Protein AF-A0A093I0E9-F1 (afdb_monomer)

pLDDT: mean 72.02, std 16.49, range [38.09, 92.25]

InterPro domains:
  IPR003554 Claudin-10 [PR01383] (14-26)
  IPR003554 Claudin-10 [PR01383] (103-116)
  IPR003554 Claudin-10 [PR01383] (121-133)
  IPR004031 PMP-22/EMP/MP20/Claudin [PF00822] (2-106)
  IPR006187 Claudin [PTHR12002] (2-113)

Solvent-accessible surface area (backbone atoms only — not comparable to full-atom values): 7337 Å² total; per-residue (Å²): 114,69,71,62,52,44,54,50,40,46,53,49,18,53,52,37,37,54,53,15,52,52,34,38,55,48,22,38,90,86,39,93,62,74,85,57,72,67,59,23,44,52,42,23,38,50,13,13,54,35,19,30,54,16,14,52,40,40,41,52,44,51,49,53,52,49,53,48,54,52,52,63,69,71,44,94,84,66,86,87,73,88,77,68,86,52,69,66,57,58,52,48,49,51,51,19,50,49,32,32,50,53,13,47,53,47,32,49,59,43,47,52,64,63,64,48,59,80,73,64,75,68,69,73,68,75,74,80,82,73,81,89,134

Mean predicted aligned error: 12.44 Å

Sequence (133 aa):
GYIQACRGLMISAVCLGFFGAIFGLVGMKCTKVGGSDQTKAKIACLAGLIFILSGLCSMTSCSLYANRITSEFFDPSFVAQKYELGAALFIGWAGASLCIIGGSIFCFSIAENSNSPRRGYAYNGATSVMSSR

Nearest PDB structures (foldseek):
  4p79-assembly1_A  TM=8.880E-01  e=2.327E-06  Mus musculus
  6akg-assembly2_C  TM=8.778E-01  e=8.635E-05  Mus musculus
  9cmi-assembly1_A  TM=9.194E-01  e=2.625E-04  Homo sapiens
  9bei-assembly1_A  TM=9.106E-01  e=7.981E-04  Homo sapiens
  8zak-assembly1_A  TM=4.556E-01  e=8.323E-01  Campylobacter jejuni

Radius of gyration: 24.53 Å; Cα contacts (8 Å, |Δi|>4): 115; chains: 1; bounding box: 54×22×94 Å

Structure (mmCIF, N/CA/C/O backbone):
data_AF-A0A093I0E9-F1
#
_entry.id  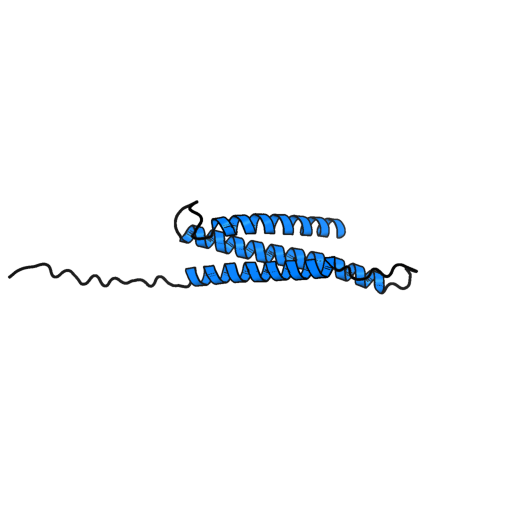 AF-A0A093I0E9-F1
#
loop_
_atom_site.group_PDB
_atom_site.id
_atom_site.type_symbol
_atom_site.label_atom_id
_atom_site.label_alt_id
_atom_site.label_comp_id
_atom_site.label_asym_id
_atom_site.label_entity_id
_atom_site.label_seq_id
_atom_site.pdbx_PDB_ins_code
_atom_site.Cartn_x
_atom_site.Cartn_y
_atom_site.Cartn_z
_atom_site.occupancy
_atom_site.B_iso_or_equiv
_atom_site.auth_seq_id
_atom_site.auth_comp_id
_atom_site.auth_asym_id
_atom_site.auth_atom_id
_atom_site.pdbx_PDB_model_num
ATOM 1 N N . GLY A 1 1 ? 1.307 -11.060 -23.880 1.00 59.00 1 GLY A N 1
ATOM 2 C CA . GLY A 1 1 ? 0.761 -11.586 -22.611 1.00 59.00 1 GLY A CA 1
ATOM 3 C C . GLY A 1 1 ? 1.084 -10.700 -21.417 1.00 59.00 1 GLY A C 1
ATOM 4 O O . GLY A 1 1 ? 0.203 -10.026 -20.907 1.00 59.00 1 GLY A O 1
ATOM 5 N N . TYR A 1 2 ? 2.346 -10.665 -20.986 1.00 61.12 2 TYR A N 1
ATOM 6 C CA . TYR A 1 2 ? 2.792 -10.031 -19.732 1.00 61.12 2 TYR A CA 1
ATOM 7 C C . TYR A 1 2 ? 2.523 -8.512 -19.605 1.00 61.12 2 TYR A C 1
ATOM 9 O O . TYR A 1 2 ? 2.203 -8.050 -18.516 1.00 61.12 2 TYR A O 1
ATOM 17 N N . ILE A 1 3 ? 2.570 -7.730 -20.696 1.00 73.62 3 ILE A N 1
ATOM 18 C CA . ILE A 1 3 ? 2.289 -6.274 -20.651 1.00 73.62 3 ILE A CA 1
ATOM 19 C C . ILE A 1 3 ? 0.836 -5.993 -20.244 1.00 73.62 3 ILE A C 1
ATOM 21 O O . ILE A 1 3 ? 0.557 -5.062 -19.491 1.00 73.62 3 ILE A O 1
ATOM 25 N N . GLN A 1 4 ? -0.098 -6.827 -20.705 1.00 74.81 4 GLN A N 1
ATOM 26 C CA . GLN A 1 4 ? -1.514 -6.688 -20.375 1.00 74.81 4 GLN A CA 1
ATOM 27 C C . GLN A 1 4 ? -1.788 -7.070 -18.916 1.00 74.81 4 GLN A C 1
ATOM 29 O O . GLN A 1 4 ? -2.573 -6.397 -18.251 1.00 74.81 4 GLN A O 1
ATOM 34 N N . ALA A 1 5 ? -1.064 -8.067 -18.393 1.00 76.31 5 ALA A N 1
ATOM 35 C CA . ALA A 1 5 ? -1.083 -8.405 -16.972 1.00 76.31 5 ALA A CA 1
ATOM 36 C C . ALA A 1 5 ? -0.536 -7.256 -16.104 1.00 76.31 5 ALA A C 1
ATOM 38 O O . ALA A 1 5 ? -1.189 -6.881 -15.137 1.00 76.31 5 ALA A O 1
ATOM 39 N N . CYS A 1 6 ? 0.584 -6.624 -16.481 1.00 73.25 6 CYS A N 1
ATOM 40 C CA . CYS A 1 6 ? 1.116 -5.443 -15.781 1.00 73.25 6 CYS A CA 1
ATOM 41 C C . CYS A 1 6 ? 0.114 -4.285 -15.721 1.00 73.25 6 CYS A C 1
ATOM 43 O O . CYS A 1 6 ? -0.088 -3.703 -14.658 1.00 73.25 6 CYS A O 1
ATOM 45 N N . ARG A 1 7 ? -0.549 -3.961 -16.841 1.00 81.06 7 ARG A N 1
ATOM 46 C CA . ARG A 1 7 ? -1.584 -2.911 -16.856 1.00 81.06 7 ARG A CA 1
ATOM 47 C C . ARG A 1 7 ? -2.748 -3.272 -15.934 1.00 81.06 7 ARG A C 1
ATOM 49 O O . ARG A 1 7 ? -3.196 -2.419 -15.176 1.00 81.06 7 ARG A O 1
ATOM 56 N N . GLY A 1 8 ? -3.191 -4.530 -15.958 1.00 84.81 8 GLY A N 1
ATOM 57 C CA . GLY A 1 8 ? -4.230 -5.027 -15.054 1.00 84.81 8 GLY A CA 1
ATOM 58 C C . GLY A 1 8 ? -3.842 -4.918 -13.576 1.00 84.81 8 GLY A C 1
ATOM 59 O O . GLY A 1 8 ? -4.642 -4.440 -12.778 1.00 84.81 8 GLY A O 1
ATOM 60 N N . LEU A 1 9 ? -2.607 -5.291 -13.226 1.00 80.38 9 LEU A N 1
ATOM 61 C CA . LEU A 1 9 ? -2.067 -5.206 -11.864 1.00 80.38 9 LEU A CA 1
ATOM 62 C C . LEU A 1 9 ? -1.959 -3.759 -11.367 1.00 80.38 9 LEU A C 1
ATOM 64 O O . LEU A 1 9 ? -2.292 -3.468 -10.221 1.00 80.38 9 LEU A O 1
ATOM 68 N N . MET A 1 10 ? -1.537 -2.835 -12.230 1.00 81.50 10 MET A N 1
ATOM 69 C CA . MET A 1 10 ? -1.436 -1.422 -11.869 1.00 81.50 10 MET A CA 1
ATOM 70 C C . MET A 1 10 ? -2.823 -0.815 -11.604 1.00 81.50 10 MET A C 1
ATOM 72 O O . MET A 1 10 ? -3.016 -0.128 -10.603 1.00 81.50 10 MET A O 1
ATOM 76 N N . ILE A 1 11 ? -3.813 -1.122 -12.451 1.00 87.88 11 ILE A N 1
ATOM 77 C CA . ILE A 1 11 ? -5.198 -0.655 -12.272 1.00 87.88 11 ILE A CA 1
ATOM 78 C C . ILE A 1 11 ? -5.808 -1.261 -11.004 1.00 87.88 11 ILE A C 1
ATOM 80 O O . ILE A 1 11 ? -6.410 -0.540 -10.208 1.00 87.88 11 ILE A O 1
ATOM 84 N N . SER A 1 12 ? -5.622 -2.564 -10.775 1.00 87.31 12 SER A N 1
ATOM 85 C CA . SER A 1 12 ? -6.149 -3.220 -9.578 1.00 87.31 12 SER A CA 1
ATOM 86 C C . SER A 1 12 ? -5.506 -2.678 -8.302 1.00 87.31 12 SER A C 1
ATOM 88 O O . SER A 1 12 ? -6.224 -2.461 -7.329 1.00 87.31 12 SER A O 1
ATOM 90 N N . ALA A 1 13 ? -4.204 -2.372 -8.309 1.00 85.88 13 ALA A N 1
ATOM 91 C CA . ALA A 1 13 ? -3.526 -1.731 -7.185 1.00 85.88 13 ALA A CA 1
ATOM 92 C C . ALA A 1 13 ? -4.156 -0.372 -6.842 1.00 85.88 13 ALA A C 1
ATOM 94 O O . ALA A 1 13 ? -4.444 -0.125 -5.670 1.00 85.88 13 ALA A O 1
ATOM 95 N N . VAL A 1 14 ? -4.435 0.473 -7.844 1.00 86.69 14 VAL A N 1
ATOM 96 C CA . VAL A 1 14 ? -5.092 1.780 -7.649 1.00 86.69 14 VAL A CA 1
ATOM 97 C C . VAL A 1 14 ? -6.504 1.609 -7.088 1.00 86.69 14 VAL A C 1
ATOM 99 O O . VAL A 1 14 ? -6.856 2.266 -6.107 1.00 86.69 14 VAL A O 1
ATOM 102 N N . CYS A 1 15 ? -7.300 0.694 -7.651 1.00 91.75 15 CYS A N 1
ATOM 103 C CA . CYS A 1 15 ? -8.642 0.403 -7.145 1.00 91.75 15 CYS A CA 1
ATOM 104 C C . CYS A 1 15 ? -8.604 -0.092 -5.691 1.00 91.75 15 CYS A C 1
ATOM 106 O O . CYS A 1 15 ? -9.336 0.423 -4.849 1.00 91.75 15 CYS A O 1
ATOM 108 N N . LEU A 1 16 ? -7.726 -1.050 -5.377 1.00 86.88 16 LEU A N 1
ATOM 109 C CA . LEU A 1 16 ? -7.542 -1.576 -4.022 1.00 86.88 16 LEU A CA 1
ATOM 110 C C . LEU A 1 16 ? -7.106 -0.475 -3.050 1.00 86.88 16 LEU A C 1
ATOM 112 O O . LEU A 1 16 ? -7.639 -0.401 -1.948 1.00 86.88 16 LEU A O 1
ATOM 116 N N . GLY A 1 17 ? -6.203 0.418 -3.461 1.00 88.44 17 GLY A N 1
ATOM 117 C CA . GLY A 1 17 ? -5.761 1.549 -2.644 1.00 88.44 17 GLY A CA 1
ATOM 118 C C . GLY A 1 17 ? -6.905 2.514 -2.325 1.00 88.44 17 GLY A C 1
ATOM 119 O O . GLY A 1 17 ? -7.080 2.909 -1.172 1.00 88.44 17 GLY A O 1
ATOM 120 N N . PHE A 1 18 ? -7.737 2.830 -3.322 1.00 88.81 18 PHE A N 1
ATOM 121 C CA . PHE A 1 18 ? -8.910 3.690 -3.151 1.00 88.81 18 PHE A CA 1
ATOM 122 C C . PHE A 1 18 ? -9.948 3.075 -2.202 1.00 88.81 18 PHE A C 1
ATOM 124 O O . PHE A 1 18 ? -10.376 3.723 -1.245 1.00 88.81 18 PHE A O 1
ATOM 131 N N . PHE A 1 19 ? -10.309 1.805 -2.409 1.00 87.75 19 PHE A N 1
ATOM 132 C CA . PHE A 1 19 ? -11.223 1.103 -1.504 1.00 87.75 19 PHE A CA 1
ATOM 133 C C . PHE A 1 19 ? -10.634 0.958 -0.096 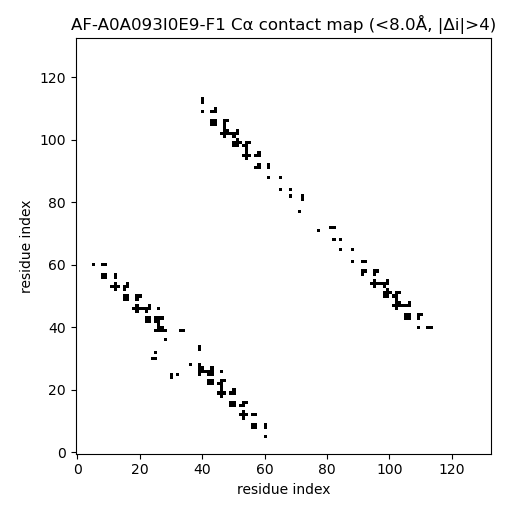1.00 87.75 19 PHE A C 1
ATOM 135 O O . PHE A 1 19 ? -11.350 1.159 0.884 1.00 87.75 19 PHE A O 1
ATOM 142 N N . GLY A 1 20 ? -9.334 0.677 0.019 1.00 87.38 20 GLY A N 1
ATOM 143 C CA . GLY A 1 20 ? -8.619 0.621 1.293 1.00 87.38 20 GLY A CA 1
ATOM 144 C C . GLY A 1 20 ? -8.701 1.941 2.062 1.00 87.38 20 GLY A C 1
ATOM 145 O O . GLY A 1 20 ? -9.011 1.930 3.250 1.00 87.38 20 GLY A O 1
ATOM 146 N N . ALA A 1 21 ? -8.529 3.081 1.388 1.00 87.19 21 ALA A N 1
ATOM 147 C CA . ALA A 1 21 ? -8.677 4.397 2.010 1.00 87.19 21 ALA A CA 1
ATOM 148 C C . ALA A 1 21 ? -10.107 4.642 2.528 1.00 87.19 21 ALA A C 1
ATOM 150 O O . ALA A 1 21 ? -10.279 5.092 3.662 1.00 87.19 21 ALA A O 1
ATOM 151 N N . ILE A 1 22 ? -11.136 4.283 1.747 1.00 87.31 22 ILE A N 1
ATOM 152 C CA . ILE A 1 22 ? -12.544 4.400 2.171 1.00 87.31 22 ILE A CA 1
ATOM 153 C C . ILE A 1 22 ? -12.813 3.529 3.403 1.00 87.31 22 ILE A C 1
ATOM 155 O O . ILE A 1 22 ? -13.365 4.015 4.392 1.00 87.31 22 ILE A O 1
ATOM 159 N N . PHE A 1 23 ? -12.398 2.260 3.381 1.00 84.38 23 PHE A N 1
ATOM 160 C CA . PHE A 1 23 ? -12.563 1.371 4.532 1.00 84.38 23 PHE A CA 1
ATOM 161 C C . PHE A 1 23 ? -11.784 1.863 5.758 1.00 84.38 23 PHE A C 1
ATOM 163 O O . PHE A 1 23 ? -12.281 1.739 6.877 1.00 84.38 23 PHE A O 1
ATOM 170 N N . GLY A 1 24 ? -10.617 2.481 5.560 1.00 84.81 24 GLY A N 1
ATOM 171 C CA . GLY A 1 24 ? -9.846 3.116 6.626 1.00 84.81 24 GLY A CA 1
ATOM 172 C C . GLY A 1 24 ? -10.618 4.253 7.296 1.00 84.81 24 GLY A C 1
ATOM 173 O O . GLY A 1 24 ? -10.762 4.258 8.518 1.00 84.81 24 GLY A O 1
ATOM 174 N N . LEU A 1 25 ? -11.201 5.161 6.507 1.00 83.50 25 LEU A N 1
ATOM 175 C CA . LEU A 1 25 ? -12.025 6.266 7.016 1.00 83.50 25 LEU A CA 1
ATOM 176 C C . LEU A 1 25 ? -13.270 5.769 7.766 1.00 83.50 25 LEU A C 1
ATOM 178 O O . LEU A 1 25 ? -13.631 6.322 8.806 1.00 83.50 25 LEU A O 1
ATOM 182 N N . VAL A 1 26 ? -13.914 4.705 7.277 1.00 81.0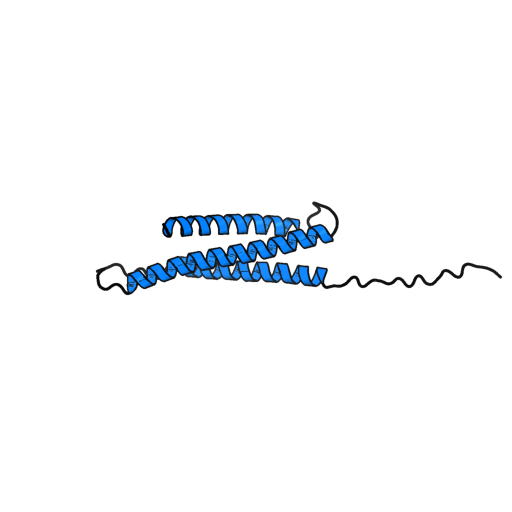6 26 VAL A N 1
ATOM 183 C CA . VAL A 1 26 ? -15.083 4.088 7.932 1.00 81.06 26 VAL A CA 1
ATOM 184 C C . VAL A 1 26 ? -14.699 3.354 9.224 1.00 81.06 26 VAL A C 1
ATOM 186 O O . VAL A 1 26 ? -15.479 3.323 10.179 1.00 81.06 26 VAL A O 1
ATOM 189 N N . GLY A 1 27 ? -13.495 2.782 9.269 1.00 74.12 27 GLY A N 1
ATOM 190 C CA . GLY A 1 27 ? -12.966 2.032 10.404 1.00 74.12 27 GLY A CA 1
ATOM 191 C C . GLY A 1 27 ? -12.508 2.887 11.592 1.00 74.12 27 GLY A C 1
ATOM 192 O O . GLY A 1 27 ? -12.399 2.378 12.708 1.00 74.12 27 GLY A O 1
ATOM 193 N N . MET A 1 28 ? -12.266 4.185 11.388 1.00 76.88 28 MET A N 1
ATOM 194 C CA . MET A 1 28 ? -11.861 5.106 12.454 1.00 76.88 28 MET A CA 1
ATOM 195 C C . MET A 1 28 ? -12.995 5.387 13.456 1.00 76.88 28 MET A C 1
ATOM 197 O O . MET A 1 28 ? -14.161 5.548 13.091 1.00 76.88 28 MET A O 1
ATOM 201 N N . LYS A 1 29 ? -12.633 5.539 14.740 1.00 63.06 29 LYS A N 1
ATOM 202 C CA . LYS A 1 29 ? -13.560 5.834 15.857 1.00 63.06 29 LYS A CA 1
ATOM 203 C C . LYS A 1 29 ? -14.389 7.114 15.654 1.00 63.06 29 LYS A C 1
ATOM 205 O O . LYS A 1 29 ? -15.505 7.192 16.156 1.00 63.06 29 LYS A O 1
ATOM 210 N N . CYS A 1 30 ? -13.874 8.095 14.909 1.00 56.25 30 CYS A N 1
ATOM 211 C CA . CYS A 1 30 ? -14.564 9.361 14.640 1.00 56.25 30 CYS A CA 1
ATOM 212 C C . CYS A 1 30 ? -15.696 9.245 13.602 1.00 56.25 30 CYS A C 1
ATOM 214 O O . CYS A 1 30 ? -16.529 10.147 13.509 1.00 56.25 30 CYS A O 1
ATOM 216 N N . THR A 1 31 ? -15.779 8.145 12.845 1.00 63.66 31 THR A N 1
ATOM 217 C CA . THR A 1 31 ? -16.838 7.954 11.848 1.00 63.66 31 THR A CA 1
ATOM 218 C C . THR A 1 31 ? -18.079 7.347 12.501 1.00 63.66 31 THR A C 1
ATOM 220 O O . THR A 1 31 ? -18.146 6.151 12.807 1.00 63.66 31 THR A O 1
ATOM 223 N N . LYS A 1 32 ? -19.110 8.182 12.683 1.00 55.00 32 LYS A N 1
ATOM 224 C CA . LYS A 1 32 ? -20.420 7.828 13.264 1.00 55.00 32 LYS A CA 1
ATOM 225 C C . LYS A 1 32 ? -21.314 7.018 12.302 1.00 55.00 32 LYS A C 1
ATOM 227 O O . LYS A 1 32 ? -22.534 7.119 12.349 1.00 55.00 32 LYS A O 1
ATOM 232 N N . VAL A 1 33 ? -20.719 6.221 11.415 1.00 53.12 33 VAL A N 1
ATOM 233 C CA . VAL A 1 33 ? -21.417 5.278 10.532 1.00 53.12 33 VAL A CA 1
ATOM 234 C C . VAL A 1 33 ? -21.107 3.871 11.044 1.00 53.12 33 VAL A C 1
ATOM 236 O O . VAL A 1 33 ? -19.976 3.403 10.961 1.00 53.12 33 VAL A O 1
ATOM 239 N N . GLY A 1 34 ? -22.091 3.217 11.662 1.00 51.22 34 GLY A N 1
ATOM 240 C CA . GLY A 1 34 ? -22.087 1.766 11.884 1.00 51.22 34 GLY A CA 1
ATOM 241 C C . GLY A 1 34 ? -21.540 1.255 13.223 1.00 51.22 34 GLY A C 1
ATOM 242 O O . GLY A 1 34 ? -20.335 1.135 13.397 1.00 51.22 34 GLY A O 1
ATOM 243 N N . GLY A 1 35 ? -22.458 0.842 14.102 1.00 61.56 35 GLY A N 1
ATOM 244 C CA . GLY A 1 35 ? -22.330 -0.354 14.948 1.00 61.56 35 GLY A CA 1
ATOM 245 C C . GLY A 1 35 ? -21.253 -0.412 16.043 1.00 61.56 35 GLY A C 1
ATOM 246 O O . GLY A 1 35 ? -20.590 0.566 16.373 1.00 61.56 35 GLY A O 1
ATOM 247 N N . SER A 1 36 ? -21.137 -1.618 16.616 1.00 66.38 36 SER A N 1
ATOM 248 C CA . SER A 1 36 ? -20.193 -2.031 17.670 1.00 66.38 36 SER A CA 1
ATOM 249 C C . SER A 1 36 ? -18.728 -1.752 17.306 1.00 66.38 36 SER A C 1
ATOM 251 O O . SER A 1 36 ? -18.319 -1.977 16.163 1.00 66.38 36 SER A O 1
ATOM 253 N N . ASP A 1 37 ? -17.923 -1.348 18.298 1.00 72.75 37 ASP A N 1
ATOM 254 C CA . ASP A 1 37 ? -16.472 -1.116 18.181 1.00 72.75 37 ASP A CA 1
ATOM 255 C C . ASP A 1 37 ? -15.720 -2.282 17.518 1.00 72.75 37 ASP A C 1
ATOM 257 O O . ASP A 1 37 ? -14.764 -2.063 16.774 1.00 72.75 37 ASP A O 1
ATOM 261 N N . GLN A 1 38 ? -16.192 -3.518 17.713 1.00 71.31 38 GLN A N 1
ATOM 262 C CA . GLN A 1 38 ? -15.576 -4.708 17.122 1.00 71.31 38 GLN A CA 1
ATOM 263 C C . GLN A 1 38 ? -15.717 -4.748 15.599 1.00 71.31 38 GLN A C 1
ATOM 265 O O . GLN A 1 38 ? -14.781 -5.134 14.902 1.00 71.31 38 GLN A O 1
ATOM 270 N N . THR A 1 39 ? -16.859 -4.334 15.050 1.00 77.19 39 THR A N 1
ATOM 271 C CA . THR A 1 39 ? -17.057 -4.311 13.593 1.00 77.19 39 THR A CA 1
ATOM 272 C C . THR A 1 39 ? -16.178 -3.242 12.952 1.00 77.19 39 THR A C 1
ATOM 274 O O . THR A 1 39 ? -15.557 -3.498 11.921 1.00 77.19 39 THR A O 1
ATOM 277 N N . LYS A 1 40 ? -16.052 -2.078 13.602 1.00 75.50 40 LYS A N 1
ATOM 278 C CA . LYS A 1 40 ? -15.161 -0.994 13.163 1.00 75.50 40 LYS A CA 1
ATOM 279 C C . LYS A 1 40 ? -13.702 -1.445 13.142 1.00 75.50 40 LYS A C 1
ATOM 281 O O . LYS A 1 40 ? -13.037 -1.263 12.126 1.00 75.50 40 LYS A O 1
ATOM 286 N N . ALA A 1 41 ? -13.245 -2.124 14.198 1.00 78.75 41 ALA A N 1
ATOM 287 C CA . ALA A 1 41 ? -11.897 -2.685 14.267 1.00 78.75 41 ALA A CA 1
ATOM 288 C C . ALA A 1 41 ? -11.629 -3.699 13.140 1.00 78.75 41 ALA A C 1
ATOM 290 O O . ALA A 1 41 ? -10.584 -3.646 12.495 1.00 78.75 41 ALA A O 1
ATOM 291 N N . LYS A 1 42 ? -12.583 -4.588 12.829 1.00 81.44 42 LYS A N 1
ATOM 292 C CA . LYS A 1 42 ? -12.415 -5.557 11.730 1.00 81.44 42 LYS A CA 1
ATOM 293 C C . LYS A 1 42 ? -12.356 -4.890 10.355 1.00 81.44 42 LYS A C 1
ATOM 295 O O . LYS A 1 42 ? -11.510 -5.271 9.550 1.00 81.44 42 LYS A O 1
ATOM 300 N N . ILE A 1 43 ? -13.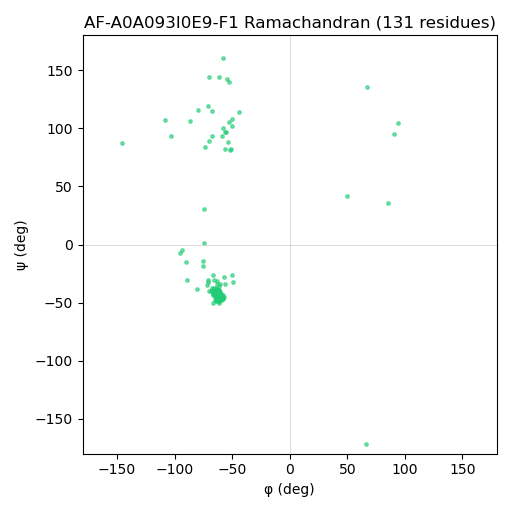215 -3.901 10.093 1.00 84.06 43 ILE A N 1
ATOM 301 C CA . ILE A 1 43 ? -13.202 -3.135 8.833 1.00 84.06 43 ILE A CA 1
ATOM 302 C C . ILE A 1 43 ? -11.880 -2.381 8.690 1.00 84.06 43 ILE A C 1
ATOM 304 O O . ILE A 1 43 ? -11.270 -2.392 7.624 1.00 84.06 43 ILE A O 1
ATOM 308 N N . ALA A 1 44 ? -11.406 -1.783 9.781 1.00 85.31 44 ALA A N 1
ATOM 309 C CA . ALA A 1 44 ? -10.149 -1.066 9.802 1.00 85.31 44 ALA A CA 1
ATOM 310 C C . ALA A 1 44 ? -8.950 -2.017 9.557 1.00 85.31 44 ALA A C 1
ATOM 312 O O . ALA A 1 44 ? -8.058 -1.713 8.770 1.00 85.31 44 ALA A O 1
ATOM 313 N N . CYS A 1 45 ? -8.953 -3.215 10.151 1.00 84.94 45 CYS A N 1
ATOM 314 C CA . CYS A 1 45 ? -7.907 -4.218 9.921 1.00 84.94 45 CYS A CA 1
ATOM 315 C C . CYS A 1 45 ? -7.895 -4.688 8.456 1.00 84.94 45 CYS A C 1
ATOM 317 O O . CYS A 1 45 ? -6.841 -4.761 7.821 1.00 84.94 45 CYS A O 1
ATOM 319 N N . LEU A 1 46 ? -9.080 -4.923 7.881 1.00 88.31 46 LEU A N 1
ATOM 320 C CA . LEU A 1 46 ? -9.222 -5.268 6.468 1.00 88.31 46 LEU A CA 1
ATOM 321 C C . LEU A 1 46 ? -8.699 -4.148 5.554 1.00 88.31 46 LEU A C 1
ATOM 323 O O . LEU A 1 46 ? -8.012 -4.434 4.576 1.00 88.31 46 LEU A O 1
ATOM 327 N N . ALA A 1 47 ? -8.961 -2.883 5.894 1.00 89.94 47 ALA A N 1
ATOM 328 C CA . ALA A 1 47 ? -8.432 -1.734 5.165 1.00 89.94 47 ALA A CA 1
ATOM 329 C C . ALA A 1 47 ? -6.896 -1.723 5.139 1.00 89.94 47 ALA A C 1
ATOM 331 O O . ALA A 1 47 ? -6.307 -1.546 4.074 1.00 89.94 47 ALA A O 1
ATOM 332 N N . GLY A 1 48 ? -6.252 -1.974 6.285 1.00 89.19 48 GLY A N 1
ATOM 333 C CA . GLY A 1 48 ? -4.792 -2.048 6.386 1.00 89.19 48 GLY A CA 1
ATOM 334 C C . GLY A 1 48 ? -4.196 -3.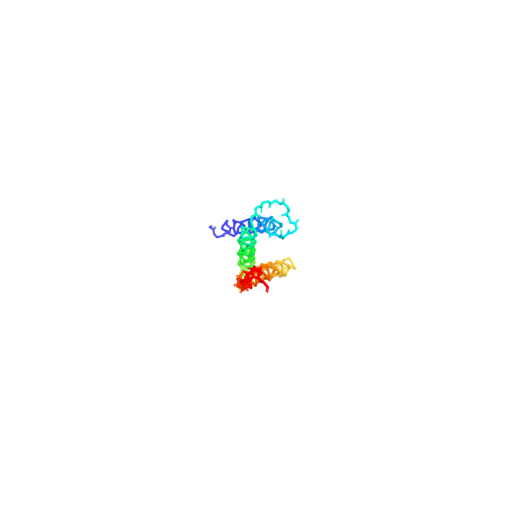170 5.529 1.00 89.19 48 GLY A C 1
ATOM 335 O O . GLY A 1 48 ? -3.251 -2.930 4.778 1.00 89.19 48 GLY A O 1
ATOM 336 N N . LEU A 1 49 ? -4.799 -4.365 5.550 1.00 90.00 49 LEU A N 1
ATOM 337 C CA . LEU A 1 49 ? -4.391 -5.487 4.690 1.00 90.00 49 LEU A CA 1
ATOM 338 C C . LEU A 1 49 ? -4.525 -5.162 3.198 1.00 90.00 49 LEU A C 1
ATOM 340 O O . LEU A 1 49 ? -3.617 -5.455 2.419 1.00 90.00 49 LEU A O 1
ATOM 344 N N . ILE A 1 50 ? -5.631 -4.529 2.796 1.00 90.75 50 ILE A N 1
ATOM 345 C CA . ILE A 1 50 ? -5.848 -4.096 1.410 1.00 90.75 50 ILE A CA 1
ATOM 346 C C . ILE A 1 50 ? -4.788 -3.063 0.996 1.00 90.75 50 ILE A C 1
ATOM 348 O O . ILE A 1 50 ? -4.276 -3.128 -0.123 1.00 90.75 50 ILE A O 1
ATOM 352 N N . PHE A 1 51 ? -4.412 -2.147 1.892 1.00 89.44 51 PHE A N 1
ATOM 353 C CA . PHE A 1 51 ? -3.389 -1.133 1.629 1.00 89.44 51 PHE A CA 1
ATOM 354 C C . PHE A 1 51 ? -1.988 -1.750 1.455 1.00 89.44 51 PHE A C 1
ATOM 356 O O . PHE A 1 51 ? -1.253 -1.365 0.545 1.00 89.44 51 PHE A O 1
ATOM 363 N N . ILE A 1 52 ? -1.651 -2.775 2.251 1.00 90.56 52 ILE A N 1
ATOM 364 C CA . ILE A 1 52 ? -0.407 -3.552 2.100 1.00 90.56 52 ILE A CA 1
ATOM 365 C C . ILE A 1 52 ? -0.395 -4.302 0.761 1.00 90.56 52 ILE A C 1
ATOM 367 O O . ILE A 1 52 ? 0.583 -4.216 0.019 1.00 90.56 52 ILE A O 1
ATOM 371 N N . LEU A 1 53 ? -1.485 -4.998 0.418 1.00 89.62 53 LEU A N 1
ATOM 372 C CA . LEU A 1 53 ? -1.610 -5.714 -0.859 1.00 89.62 53 LEU A CA 1
ATOM 373 C C . LEU A 1 53 ? -1.516 -4.767 -2.064 1.00 89.62 53 LEU A C 1
ATOM 375 O O . LEU A 1 53 ? -0.840 -5.084 -3.043 1.00 89.62 53 LEU A O 1
ATOM 379 N N . SER A 1 54 ? -2.150 -3.595 -1.982 1.00 91.25 54 SER A N 1
ATOM 380 C CA . SER A 1 54 ? -2.067 -2.544 -3.002 1.00 91.25 54 SER A CA 1
ATOM 381 C C . SER A 1 54 ? -0.624 -2.051 -3.179 1.00 91.25 54 SER A C 1
ATOM 383 O O . SER A 1 54 ? -0.125 -2.005 -4.307 1.00 91.25 54 SER A O 1
ATOM 385 N N . GLY A 1 55 ? 0.080 -1.777 -2.074 1.00 88.31 55 GLY A N 1
ATOM 386 C CA . GLY A 1 55 ? 1.490 -1.384 -2.092 1.00 88.31 55 GLY A CA 1
ATOM 387 C C . GLY A 1 55 ? 2.400 -2.448 -2.714 1.00 88.31 55 GLY A C 1
ATOM 388 O O . GLY A 1 55 ? 3.195 -2.125 -3.595 1.00 88.31 55 GLY A O 1
ATOM 389 N N . LEU A 1 56 ? 2.234 -3.722 -2.339 1.00 87.94 56 LEU A N 1
ATOM 390 C CA . LEU A 1 56 ? 2.996 -4.837 -2.916 1.00 87.94 56 LEU A CA 1
ATOM 391 C C . LEU A 1 56 ? 2.746 -4.987 -4.420 1.00 87.94 56 LEU A C 1
ATOM 393 O O . LEU A 1 56 ? 3.699 -5.128 -5.184 1.00 87.94 56 LEU A O 1
ATOM 397 N N . CYS A 1 57 ? 1.486 -4.897 -4.855 1.00 85.94 57 CYS A N 1
ATOM 398 C CA . CYS A 1 57 ? 1.125 -4.982 -6.269 1.00 85.94 57 CYS A CA 1
ATOM 399 C C . CYS A 1 57 ? 1.773 -3.850 -7.089 1.00 85.94 57 CYS A C 1
ATOM 401 O O . CYS A 1 57 ? 2.360 -4.096 -8.147 1.00 85.94 57 CYS A O 1
ATOM 403 N N . SER A 1 58 ? 1.737 -2.619 -6.566 1.00 85.56 58 SER A N 1
ATOM 404 C CA . SER A 1 58 ? 2.399 -1.463 -7.183 1.00 85.56 58 SER A CA 1
ATOM 405 C C . SER A 1 58 ? 3.920 -1.656 -7.252 1.00 85.56 58 SER A C 1
ATOM 407 O O . SER A 1 58 ? 4.526 -1.450 -8.305 1.00 85.56 58 SER A O 1
ATOM 409 N N . MET A 1 59 ? 4.534 -2.164 -6.176 1.00 85.12 59 MET A N 1
ATOM 410 C CA . MET A 1 59 ? 5.972 -2.434 -6.123 1.00 85.12 59 MET A CA 1
ATOM 411 C C . MET A 1 59 ? 6.390 -3.516 -7.127 1.00 85.12 59 MET A C 1
ATOM 413 O O . MET A 1 59 ? 7.374 -3.336 -7.841 1.00 85.12 59 MET A O 1
ATOM 417 N N . THR A 1 60 ? 5.616 -4.598 -7.270 1.00 85.12 60 THR A N 1
ATOM 418 C CA . THR A 1 60 ? 5.847 -5.620 -8.306 1.00 85.12 60 THR A CA 1
ATOM 419 C C . THR A 1 60 ? 5.724 -5.036 -9.714 1.00 85.12 60 THR A C 1
ATOM 421 O O . THR A 1 60 ? 6.570 -5.321 -10.564 1.00 85.12 60 THR A O 1
ATOM 424 N N . SER A 1 61 ? 4.723 -4.187 -9.971 1.00 80.75 61 SER A N 1
ATOM 425 C CA . SER A 1 61 ? 4.563 -3.532 -11.275 1.00 80.75 61 SER A CA 1
ATOM 426 C C . SER A 1 61 ? 5.743 -2.609 -11.603 1.00 80.75 61 SER A C 1
ATOM 428 O O . SER A 1 61 ? 6.256 -2.654 -12.723 1.00 80.75 61 SER A O 1
ATOM 430 N N . CYS A 1 62 ? 6.207 -1.805 -10.641 1.00 78.38 62 CYS A N 1
ATOM 431 C CA . CYS A 1 62 ? 7.387 -0.952 -10.808 1.00 78.38 62 CYS A CA 1
ATOM 432 C C . CYS A 1 62 ? 8.668 -1.772 -11.008 1.00 78.38 62 CYS A C 1
ATOM 434 O O . CYS A 1 62 ? 9.477 -1.422 -11.863 1.00 78.38 62 CYS A O 1
ATOM 436 N N . SER A 1 63 ? 8.847 -2.875 -10.277 1.00 83.50 63 SER A N 1
ATOM 437 C CA . SER A 1 63 ? 10.018 -3.753 -10.409 1.00 83.50 63 SER A CA 1
ATOM 438 C C . SER A 1 63 ? 10.058 -4.486 -11.748 1.00 83.50 63 SER A C 1
ATOM 440 O O . SER A 1 63 ? 11.127 -4.613 -12.339 1.00 83.50 63 SER A O 1
ATOM 442 N N . LEU A 1 64 ? 8.908 -4.919 -12.276 1.00 80.31 64 LEU A N 1
ATOM 443 C CA . LEU A 1 64 ? 8.831 -5.467 -13.632 1.00 80.31 64 LEU A CA 1
ATOM 444 C C . LEU A 1 64 ? 9.213 -4.412 -14.671 1.00 80.31 64 LEU A C 1
ATOM 446 O O . LEU A 1 64 ? 9.981 -4.712 -15.582 1.00 80.31 64 LEU A O 1
ATOM 450 N N . TYR A 1 65 ? 8.727 -3.179 -14.512 1.00 72.94 65 TYR A N 1
ATOM 451 C CA . TYR A 1 65 ? 9.072 -2.070 -15.401 1.00 72.94 65 TYR A CA 1
ATOM 452 C C . TYR A 1 65 ? 10.573 -1.733 -15.343 1.00 72.94 65 TYR A C 1
ATOM 454 O O . TYR A 1 65 ? 11.214 -1.621 -16.384 1.00 72.94 65 TYR A O 1
ATOM 462 N N . ALA A 1 66 ? 11.158 -1.672 -14.141 1.00 76.75 66 ALA A N 1
ATOM 463 C CA . ALA A 1 66 ? 12.593 -1.469 -13.936 1.00 76.75 66 ALA A CA 1
ATOM 464 C C . ALA A 1 66 ? 13.428 -2.579 -14.590 1.00 76.75 66 ALA A C 1
ATOM 466 O O . ALA A 1 66 ? 14.355 -2.293 -15.342 1.00 76.75 66 ALA A O 1
ATOM 467 N N . ASN A 1 67 ? 13.060 -3.844 -14.364 1.00 76.94 67 ASN A N 1
ATOM 468 C CA . ASN A 1 67 ? 13.782 -4.989 -14.914 1.00 76.94 67 ASN A CA 1
ATOM 469 C C . ASN A 1 67 ? 13.746 -5.018 -16.452 1.00 76.94 67 ASN A C 1
ATOM 471 O O . ASN A 1 67 ? 14.703 -5.461 -17.088 1.00 76.94 67 ASN A O 1
ATOM 475 N N . ARG A 1 68 ? 12.662 -4.519 -17.066 1.00 71.50 68 ARG A N 1
ATOM 476 C CA . ARG A 1 68 ? 12.588 -4.344 -18.523 1.00 71.50 68 ARG A CA 1
ATOM 477 C C . ARG A 1 68 ? 13.563 -3.291 -19.028 1.00 71.50 68 ARG A C 1
ATOM 479 O O . ARG A 1 68 ? 14.345 -3.613 -19.913 1.00 71.50 68 ARG A O 1
ATOM 486 N N . ILE A 1 69 ? 13.565 -2.108 -18.412 1.00 68.19 69 ILE A N 1
ATOM 487 C CA . ILE A 1 69 ? 14.493 -1.026 -18.767 1.00 68.19 69 ILE A CA 1
ATOM 488 C C . ILE A 1 69 ? 15.940 -1.515 -18.648 1.00 68.19 69 ILE A C 1
ATOM 490 O O . ILE A 1 69 ? 16.737 -1.301 -19.554 1.00 68.19 69 ILE A O 1
ATOM 494 N N . THR A 1 70 ? 16.281 -2.226 -17.567 1.00 67.88 70 THR A N 1
ATOM 495 C CA . THR A 1 70 ? 17.627 -2.784 -17.387 1.00 67.88 70 THR A CA 1
ATOM 496 C C . THR A 1 70 ? 17.965 -3.830 -18.448 1.00 67.88 70 THR A C 1
ATOM 498 O O . THR A 1 70 ? 19.066 -3.801 -18.982 1.00 67.88 70 THR A O 1
ATOM 501 N N . SER A 1 71 ? 17.035 -4.722 -18.799 1.00 65.19 71 SER A N 1
ATOM 502 C CA . SER A 1 71 ? 17.279 -5.729 -19.845 1.00 65.19 71 SER A CA 1
ATOM 503 C C . SER A 1 71 ? 17.518 -5.079 -21.212 1.00 65.19 71 SER A C 1
ATOM 505 O O . SER A 1 71 ? 18.456 -5.456 -21.903 1.00 65.19 71 SER A O 1
ATOM 507 N N . GLU A 1 72 ? 16.738 -4.051 -21.562 1.00 64.19 72 GLU A N 1
ATOM 508 C CA . GLU A 1 72 ? 16.931 -3.278 -22.799 1.00 64.19 72 GLU A CA 1
ATOM 509 C C . GLU A 1 72 ? 18.246 -2.477 -22.796 1.00 64.19 72 GLU A C 1
ATOM 511 O O . GLU A 1 72 ? 18.818 -2.231 -23.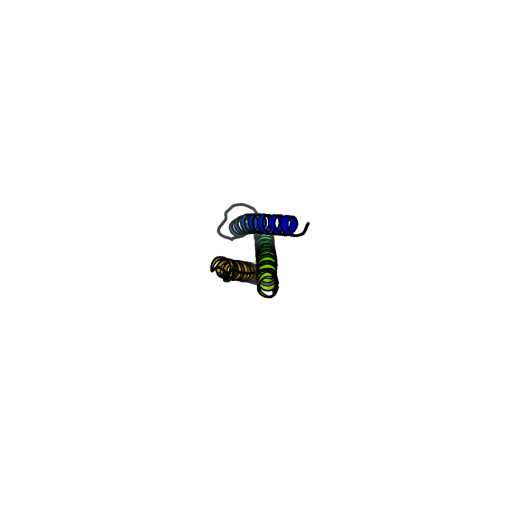852 1.00 64.19 72 GLU A O 1
ATOM 516 N N . PHE A 1 73 ? 18.766 -2.107 -21.620 1.00 59.16 73 PHE A N 1
ATOM 517 C CA . PHE A 1 73 ? 20.060 -1.426 -21.487 1.00 59.16 73 PHE A CA 1
ATOM 518 C C . PHE A 1 73 ? 21.272 -2.311 -21.770 1.00 59.16 73 PHE A C 1
ATOM 520 O O . PHE A 1 73 ? 22.314 -1.801 -22.181 1.00 59.16 73 PHE A O 1
ATOM 527 N N . PHE A 1 74 ? 21.165 -3.609 -21.487 1.00 59.97 74 PHE A N 1
ATOM 528 C CA . PHE A 1 74 ? 22.267 -4.561 -21.628 1.00 59.97 74 PHE A CA 1
ATOM 529 C C . PHE A 1 74 ? 22.274 -5.282 -22.985 1.00 59.97 74 PHE A C 1
ATOM 531 O O . PHE A 1 74 ? 23.222 -6.016 -23.261 1.00 59.97 74 PHE A O 1
ATOM 538 N N . ASP A 1 75 ? 21.269 -5.064 -23.840 1.00 55.97 75 ASP A N 1
ATOM 539 C CA . ASP A 1 75 ? 21.198 -5.653 -25.177 1.00 55.97 75 ASP A CA 1
ATOM 540 C C . ASP A 1 75 ? 22.094 -4.886 -26.181 1.00 55.97 75 ASP A C 1
ATOM 542 O O . ASP A 1 75 ? 21.830 -3.723 -26.498 1.00 55.97 75 ASP A O 1
ATOM 546 N N . PRO A 1 76 ? 23.146 -5.512 -26.747 1.00 56.22 76 PRO A N 1
ATOM 547 C CA . PRO A 1 76 ? 24.119 -4.838 -27.616 1.00 56.22 76 PRO A CA 1
ATOM 548 C C . PRO A 1 76 ? 23.597 -4.516 -29.032 1.00 56.22 76 PRO A C 1
ATOM 550 O O . PRO A 1 76 ? 24.347 -3.987 -29.851 1.00 56.22 76 PRO A O 1
ATOM 553 N N . SER A 1 77 ? 22.334 -4.830 -29.346 1.00 56.00 77 SER A N 1
ATOM 554 C CA . SER A 1 77 ? 21.716 -4.628 -30.669 1.00 56.00 77 SER A CA 1
ATOM 555 C C . SER A 1 77 ? 20.923 -3.317 -30.815 1.00 56.00 77 SER A C 1
ATOM 557 O O . SER A 1 77 ? 20.535 -2.970 -31.932 1.00 56.00 77 SER A O 1
ATOM 559 N N . PHE A 1 78 ? 20.723 -2.550 -29.736 1.00 48.69 78 PHE A N 1
ATOM 560 C CA . PHE A 1 78 ? 19.996 -1.276 -29.767 1.00 48.69 78 PHE A CA 1
ATOM 561 C C . PHE A 1 78 ? 20.946 -0.077 -29.725 1.00 48.69 78 PHE A C 1
ATOM 563 O O . PHE A 1 78 ? 21.353 0.428 -28.678 1.00 48.69 78 PHE A O 1
ATOM 570 N N . VAL A 1 79 ? 21.290 0.407 -30.917 1.00 49.97 79 VAL A N 1
ATOM 571 C CA . VAL A 1 79 ? 22.011 1.663 -31.104 1.00 49.97 79 VAL A CA 1
ATOM 572 C C . VAL A 1 79 ? 21.057 2.834 -30.773 1.00 49.97 79 VAL A C 1
ATOM 574 O O . VAL A 1 79 ? 20.018 3.000 -31.399 1.00 49.97 79 VAL A O 1
ATOM 577 N N . ALA A 1 80 ? 21.409 3.648 -29.772 1.00 51.25 80 ALA A N 1
ATOM 578 C CA . ALA A 1 80 ? 20.919 5.022 -29.561 1.00 51.25 80 ALA A CA 1
ATOM 579 C C . ALA A 1 80 ? 19.591 5.329 -28.812 1.00 51.25 80 ALA A C 1
ATOM 581 O O . ALA A 1 80 ? 18.996 6.367 -29.090 1.00 51.25 80 ALA A O 1
ATOM 582 N N . GLN A 1 81 ? 19.184 4.596 -27.761 1.00 44.72 81 GLN A N 1
ATOM 583 C CA . GLN A 1 81 ? 18.293 5.210 -26.746 1.00 44.72 81 GLN A CA 1
ATOM 584 C C . GLN A 1 81 ? 18.551 4.696 -25.321 1.00 44.72 81 GLN A C 1
ATOM 586 O O . GLN A 1 81 ? 17.928 3.753 -24.844 1.00 44.72 81 GLN A O 1
ATOM 591 N N . LYS A 1 82 ? 19.492 5.342 -24.619 1.00 50.59 82 LYS A N 1
ATOM 592 C CA . LYS A 1 82 ? 19.702 5.162 -23.175 1.00 50.59 82 LYS A CA 1
ATOM 593 C C . LYS A 1 82 ? 18.489 5.732 -22.422 1.00 50.59 82 LYS A C 1
ATOM 595 O O . LYS A 1 82 ? 18.443 6.927 -22.153 1.00 50.59 82 LYS A O 1
ATOM 600 N N . TYR A 1 83 ? 17.499 4.902 -22.105 1.00 53.59 83 TYR A N 1
ATOM 601 C CA . TYR A 1 83 ? 16.375 5.276 -21.238 1.00 53.59 83 TYR A CA 1
ATOM 602 C C . TYR A 1 83 ? 16.824 5.442 -19.777 1.00 53.59 83 TYR A C 1
ATOM 604 O O . TYR A 1 83 ? 16.797 4.495 -18.995 1.00 53.59 83 TYR A O 1
ATOM 612 N N . GLU A 1 84 ? 17.249 6.638 -19.377 1.00 59.81 84 GLU A N 1
ATOM 613 C CA . GLU A 1 84 ? 17.510 6.891 -17.956 1.00 59.81 84 GLU A CA 1
ATOM 614 C C . GLU A 1 84 ? 16.293 6.507 -17.102 1.00 59.81 84 GLU A C 1
ATOM 616 O O . GLU A 1 84 ? 15.142 6.731 -17.496 1.00 59.81 84 GLU A O 1
ATOM 621 N N . LEU A 1 85 ? 16.545 5.898 -15.937 1.00 61.91 85 LEU A N 1
ATOM 622 C CA . LEU A 1 85 ? 15.498 5.580 -14.972 1.00 61.91 85 LEU A CA 1
ATOM 623 C C . LEU A 1 85 ? 14.787 6.888 -14.594 1.00 61.91 85 LEU A C 1
ATOM 625 O O . LEU A 1 85 ? 15.294 7.686 -13.809 1.00 61.91 85 LEU A O 1
ATOM 629 N N . GLY A 1 86 ? 13.619 7.128 -15.188 1.00 67.50 86 GLY A N 1
ATOM 630 C CA . GLY A 1 86 ? 12.880 8.362 -14.964 1.00 67.50 86 GLY A CA 1
ATOM 631 C C . GLY A 1 86 ? 12.497 8.517 -13.491 1.00 67.50 86 GLY A C 1
ATOM 632 O O . GLY A 1 86 ? 12.126 7.543 -12.832 1.00 67.50 86 GLY A O 1
ATOM 633 N N . ALA A 1 87 ? 12.510 9.756 -12.988 1.00 76.12 87 ALA A N 1
ATOM 634 C CA . ALA A 1 87 ? 12.136 10.100 -11.609 1.00 76.12 87 ALA A CA 1
ATOM 635 C C . ALA A 1 87 ? 10.774 9.516 -11.170 1.00 76.12 87 ALA A C 1
ATOM 637 O O . ALA A 1 87 ? 10.561 9.225 -9.994 1.00 76.12 87 ALA A O 1
ATOM 638 N N . ALA A 1 88 ? 9.870 9.272 -12.124 1.00 77.31 88 ALA A N 1
ATOM 639 C CA . ALA A 1 88 ? 8.589 8.608 -11.903 1.00 77.31 88 ALA A CA 1
ATOM 640 C C . ALA A 1 88 ? 8.717 7.217 -11.249 1.00 77.31 88 ALA A C 1
ATOM 642 O O . ALA A 1 88 ? 7.866 6.848 -10.442 1.00 77.31 88 ALA A O 1
ATOM 643 N N . LEU A 1 89 ? 9.778 6.455 -11.544 1.00 76.56 89 LEU A N 1
ATOM 644 C CA . LEU A 1 89 ? 9.991 5.127 -10.957 1.00 76.56 89 LEU A CA 1
ATOM 645 C C . LEU A 1 89 ? 10.344 5.233 -9.470 1.00 76.56 89 LEU A C 1
ATOM 647 O O . LEU A 1 89 ? 9.813 4.480 -8.654 1.00 76.56 89 LEU A O 1
ATOM 651 N N . PHE A 1 90 ? 11.165 6.224 -9.113 1.00 82.00 90 PHE A N 1
ATOM 652 C CA . PHE A 1 90 ? 11.516 6.511 -7.724 1.00 82.00 90 PHE A CA 1
ATOM 653 C C . PHE A 1 90 ? 10.295 6.974 -6.922 1.00 82.00 90 PHE A C 1
ATOM 655 O O . PHE A 1 90 ? 10.060 6.482 -5.819 1.00 82.00 90 PHE A O 1
ATOM 662 N N . ILE A 1 91 ? 9.462 7.846 -7.504 1.00 86.25 91 ILE A N 1
ATOM 663 C CA . ILE A 1 91 ? 8.186 8.261 -6.899 1.00 86.25 91 ILE A CA 1
ATOM 664 C C . ILE A 1 91 ? 7.252 7.054 -6.715 1.00 86.25 91 ILE A C 1
ATOM 666 O O . ILE A 1 91 ? 6.623 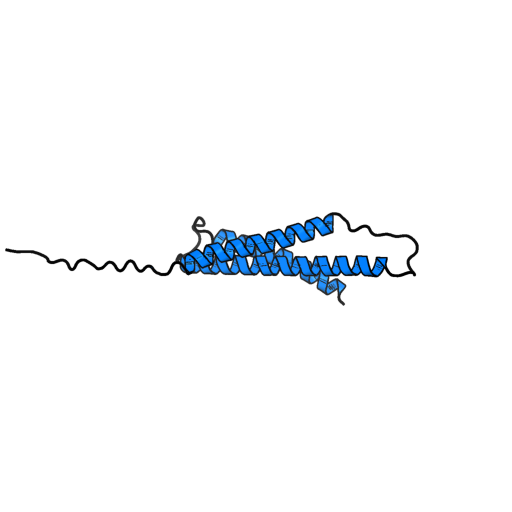6.927 -5.667 1.00 86.25 91 ILE A O 1
ATOM 670 N N . GLY A 1 92 ? 7.192 6.140 -7.689 1.00 85.31 92 GLY A N 1
ATOM 671 C CA . GLY A 1 92 ? 6.408 4.907 -7.588 1.00 85.31 92 GLY A CA 1
ATOM 672 C C . GLY A 1 92 ? 6.860 4.004 -6.437 1.00 85.31 92 GLY A C 1
ATOM 673 O O . GLY A 1 92 ? 6.034 3.554 -5.644 1.00 85.31 92 GLY A O 1
ATOM 674 N N . TRP A 1 93 ? 8.171 3.796 -6.292 1.00 86.38 93 TRP A N 1
ATOM 675 C CA . TRP A 1 93 ? 8.755 3.034 -5.181 1.00 86.38 93 TRP A CA 1
ATOM 676 C C . TRP A 1 93 ? 8.519 3.694 -3.820 1.00 86.38 93 TRP A C 1
ATOM 678 O O . TRP A 1 93 ? 8.134 3.018 -2.861 1.00 86.38 93 TRP A O 1
ATOM 688 N N . ALA A 1 94 ? 8.703 5.013 -3.740 1.00 90.31 94 ALA A N 1
ATOM 689 C CA . ALA A 1 94 ? 8.440 5.781 -2.529 1.00 90.31 94 ALA A CA 1
ATOM 690 C C . ALA A 1 94 ? 6.958 5.693 -2.128 1.00 90.31 94 ALA A C 1
ATOM 692 O O . ALA A 1 94 ? 6.649 5.414 -0.971 1.00 90.31 94 ALA A O 1
ATOM 693 N N . GLY A 1 95 ? 6.042 5.848 -3.089 1.00 89.19 95 GLY A N 1
ATOM 694 C CA . GLY A 1 95 ? 4.602 5.716 -2.869 1.00 89.19 95 GLY A CA 1
ATOM 695 C C . GLY A 1 95 ? 4.192 4.307 -2.434 1.00 89.19 95 GLY A C 1
ATOM 696 O O . GLY A 1 95 ? 3.442 4.159 -1.473 1.00 89.19 95 GLY A O 1
ATOM 697 N N . ALA A 1 96 ? 4.726 3.261 -3.074 1.00 88.81 96 ALA A N 1
ATOM 698 C CA . ALA A 1 96 ? 4.467 1.875 -2.681 1.00 88.81 96 ALA A CA 1
ATOM 699 C C . ALA A 1 96 ? 4.960 1.580 -1.254 1.00 88.81 96 ALA A C 1
ATOM 701 O O . ALA A 1 96 ? 4.230 0.983 -0.460 1.00 88.81 96 ALA A O 1
ATOM 702 N N . SER A 1 97 ? 6.157 2.063 -0.906 1.00 91.12 97 SER A N 1
ATOM 703 C CA . SER A 1 97 ? 6.724 1.943 0.443 1.00 91.12 97 SER A CA 1
ATOM 704 C C . SER A 1 97 ? 5.853 2.658 1.475 1.00 91.12 97 SER A C 1
ATOM 706 O O . SER A 1 97 ? 5.532 2.087 2.517 1.00 91.12 97 SER A O 1
ATOM 708 N N . LEU A 1 98 ? 5.403 3.877 1.162 1.00 91.69 98 LEU A N 1
ATOM 709 C CA . LEU A 1 98 ? 4.501 4.646 2.016 1.00 91.69 98 LEU A CA 1
ATOM 710 C C . LEU A 1 98 ? 3.170 3.913 2.234 1.00 91.69 98 LEU A C 1
ATOM 712 O O . LEU A 1 98 ? 2.681 3.874 3.362 1.00 91.69 98 LEU A O 1
ATOM 716 N N . CYS A 1 99 ? 2.610 3.285 1.196 1.00 89.44 99 CYS A N 1
ATOM 717 C CA . CYS A 1 99 ? 1.401 2.472 1.326 1.00 89.44 99 CYS A CA 1
ATOM 718 C C . CYS A 1 99 ? 1.617 1.256 2.238 1.00 89.44 99 CYS A C 1
ATOM 720 O O . CYS A 1 99 ? 0.807 0.998 3.125 1.00 89.44 99 CYS A O 1
ATOM 722 N N . ILE A 1 100 ? 2.726 0.530 2.091 1.00 90.12 100 ILE A N 1
ATOM 723 C CA . ILE A 1 100 ? 3.019 -0.632 2.946 1.00 90.12 100 ILE A CA 1
ATOM 724 C C . ILE A 1 100 ? 3.183 -0.202 4.409 1.00 90.12 100 ILE A C 1
ATOM 726 O O . ILE A 1 100 ? 2.605 -0.822 5.307 1.00 90.12 100 ILE A O 1
ATOM 730 N N . ILE A 1 101 ? 3.927 0.880 4.652 1.00 92.25 101 ILE A N 1
ATOM 731 C CA . ILE A 1 101 ? 4.146 1.421 5.998 1.00 92.25 101 ILE A CA 1
ATOM 732 C C . ILE A 1 101 ? 2.820 1.908 6.595 1.00 92.25 101 ILE A C 1
ATOM 734 O O . ILE A 1 101 ? 2.475 1.523 7.710 1.00 92.25 101 ILE A O 1
ATOM 738 N N . GLY A 1 102 ? 2.039 2.688 5.844 1.00 88.50 102 GLY A N 1
ATOM 739 C CA . GLY A 1 102 ? 0.740 3.199 6.283 1.00 88.50 102 GLY A CA 1
ATOM 740 C C . GLY A 1 102 ? -0.247 2.082 6.626 1.00 88.50 102 GLY A C 1
ATOM 741 O O . GLY A 1 102 ? -0.868 2.118 7.688 1.00 88.50 102 GLY A O 1
ATOM 742 N N . GLY A 1 103 ? -0.335 1.048 5.784 1.00 87.69 103 GLY A N 1
ATOM 743 C CA . GLY A 1 103 ? -1.162 -0.131 6.046 1.00 87.69 103 GLY A CA 1
ATOM 744 C C . GLY A 1 103 ? -0.701 -0.917 7.276 1.00 87.69 103 GLY A C 1
ATOM 745 O O . GLY A 1 103 ? -1.531 -1.344 8.078 1.00 87.69 103 GLY A O 1
ATOM 746 N N . SER A 1 104 ? 0.615 -1.039 7.476 1.00 87.31 104 SER A N 1
ATOM 747 C CA . SER A 1 104 ? 1.197 -1.707 8.648 1.00 87.31 104 SER A CA 1
ATOM 748 C C . SER A 1 104 ? 0.886 -0.961 9.943 1.00 87.31 104 SER A C 1
ATOM 750 O O . SER A 1 104 ? 0.419 -1.576 10.898 1.00 87.31 104 SER A O 1
ATOM 752 N N . ILE A 1 105 ? 1.077 0.363 9.974 1.00 87.38 105 ILE A N 1
ATOM 753 C CA . ILE A 1 105 ? 0.745 1.205 11.137 1.00 87.38 105 ILE A CA 1
ATOM 754 C C . ILE A 1 105 ? -0.745 1.088 11.464 1.00 87.38 105 ILE A C 1
ATOM 756 O O . ILE A 1 105 ? -1.110 0.935 12.630 1.00 87.38 105 ILE A O 1
ATOM 760 N N . PHE A 1 106 ? -1.604 1.104 10.440 1.00 82.31 106 PHE A N 1
ATOM 761 C CA . PHE A 1 106 ? -3.043 0.951 10.620 1.00 82.31 106 PHE A CA 1
ATOM 762 C C . PHE A 1 106 ? -3.379 -0.407 11.251 1.00 82.31 106 PHE A C 1
ATOM 764 O O . PHE A 1 106 ? -4.038 -0.456 12.289 1.00 82.31 106 PHE A O 1
ATOM 771 N N . CYS A 1 107 ? -2.837 -1.500 10.701 1.00 82.06 107 CYS A N 1
ATOM 772 C CA . CYS A 1 107 ? -2.986 -2.845 11.255 1.00 82.06 107 CYS A CA 1
ATOM 773 C C . CYS A 1 107 ? -2.476 -2.954 12.699 1.00 82.06 107 CYS A C 1
ATOM 775 O O . CYS A 1 107 ? -3.188 -3.503 13.535 1.00 82.06 107 CYS A O 1
ATOM 777 N N . PHE A 1 108 ? -1.288 -2.427 13.017 1.00 81.19 108 PHE A N 1
ATOM 778 C CA . PHE A 1 108 ? -0.718 -2.498 14.368 1.00 81.19 108 PHE A CA 1
ATOM 779 C C . PHE A 1 108 ? -1.513 -1.683 15.387 1.00 81.19 108 PHE A C 1
ATOM 781 O O . PHE A 1 108 ? -1.787 -2.183 16.473 1.00 81.19 108 PHE A O 1
ATOM 788 N N . SER A 1 109 ? -1.954 -0.476 15.029 1.00 80.50 109 SER A N 1
ATOM 789 C CA . SER A 1 109 ? -2.769 0.365 15.915 1.00 80.50 109 SER A CA 1
ATOM 790 C C . SER A 1 109 ? -4.099 -0.312 16.283 1.00 80.50 109 SER A C 1
ATOM 792 O O . SER A 1 109 ? -4.564 -0.237 17.421 1.00 80.50 109 SER A O 1
ATOM 794 N N . ILE A 1 110 ? -4.693 -1.054 15.343 1.00 71.00 110 ILE A N 1
ATOM 795 C CA . ILE A 1 110 ? -5.934 -1.812 15.566 1.00 71.00 110 ILE A CA 1
ATOM 796 C C . ILE A 1 110 ? -5.670 -3.136 16.279 1.00 71.00 110 ILE A C 1
ATOM 798 O O . ILE A 1 110 ? -6.471 -3.551 17.120 1.00 71.00 110 ILE A O 1
ATOM 802 N N . ALA A 1 111 ? -4.568 -3.811 15.949 1.00 67.56 111 ALA A N 1
ATOM 803 C CA . ALA A 1 111 ? -4.145 -5.027 16.625 1.00 67.56 111 ALA A CA 1
ATOM 804 C C . ALA A 1 111 ? -3.861 -4.746 18.101 1.00 67.56 111 ALA A C 1
ATOM 806 O O . ALA A 1 111 ? -4.289 -5.530 18.933 1.00 67.56 111 ALA A O 1
ATOM 807 N N . GLU A 1 112 ? -3.257 -3.610 18.450 1.00 67.44 112 GLU A N 1
ATOM 808 C CA . GLU A 1 112 ? -3.088 -3.165 19.838 1.00 67.44 112 GLU A CA 1
ATOM 809 C C . GLU A 1 112 ? -4.432 -2.846 20.513 1.00 67.44 112 GLU A C 1
ATOM 811 O O . GLU A 1 112 ? -4.659 -3.210 21.670 1.00 67.44 112 GLU A O 1
ATOM 816 N N . ASN A 1 113 ? -5.385 -2.267 19.776 1.00 61.53 113 ASN A N 1
ATOM 817 C CA . ASN A 1 113 ? -6.753 -2.072 20.271 1.00 61.53 113 ASN A CA 1
ATOM 818 C C . ASN A 1 113 ? -7.496 -3.404 20.505 1.00 61.53 113 ASN A C 1
ATOM 820 O O . ASN A 1 113 ? -8.345 -3.489 21.387 1.00 61.53 113 ASN A O 1
ATOM 824 N N . SER A 1 114 ? -7.166 -4.443 19.730 1.00 56.03 114 SER A N 1
ATOM 825 C CA . SER A 1 114 ? -7.772 -5.783 19.808 1.00 56.03 114 SER A CA 1
ATOM 826 C C . SER A 1 114 ? -7.054 -6.713 20.796 1.00 56.03 114 SER A C 1
ATOM 828 O O . SER A 1 114 ? -7.678 -7.610 21.363 1.00 56.03 114 SER A O 1
ATOM 830 N N . ASN A 1 115 ? -5.739 -6.530 20.962 1.00 49.66 115 ASN A N 1
ATOM 831 C CA . ASN A 1 115 ? -4.853 -7.277 21.853 1.00 49.66 115 ASN A CA 1
ATOM 832 C C . ASN A 1 115 ? -4.766 -6.647 23.236 1.00 49.66 115 ASN A C 1
ATOM 834 O O . ASN A 1 115 ? -4.371 -7.349 24.157 1.00 49.66 115 ASN A O 1
ATOM 838 N N . SER A 1 116 ? -5.216 -5.396 23.410 1.00 46.47 116 SER A N 1
ATOM 839 C CA . SER A 1 116 ? -5.822 -4.989 24.672 1.00 46.47 116 SER A CA 1
ATOM 840 C C . SER A 1 116 ? -6.858 -6.058 24.969 1.00 46.47 116 SER A C 1
ATOM 842 O O . SER A 1 116 ? -7.912 -6.087 24.321 1.00 46.47 116 SER A O 1
ATOM 844 N N . PRO A 1 117 ? -6.567 -7.000 25.883 1.00 44.12 117 PRO A N 1
ATOM 845 C CA . PRO A 1 117 ? -7.563 -7.965 26.235 1.00 44.12 117 PRO A CA 1
ATOM 846 C C . PRO A 1 117 ? -8.723 -7.119 26.734 1.00 44.12 117 PRO A C 1
ATOM 848 O O . PRO A 1 117 ? -8.565 -5.998 27.231 1.00 44.12 117 PRO A O 1
ATOM 851 N N . ARG A 1 118 ? -9.894 -7.712 26.740 1.00 44.94 118 ARG A N 1
ATOM 852 C CA . ARG A 1 118 ? -10.738 -7.505 27.897 1.00 44.94 118 ARG A CA 1
ATOM 853 C C . ARG A 1 118 ? -9.896 -7.806 29.165 1.00 44.94 118 ARG A C 1
ATOM 855 O O . ARG A 1 118 ? -10.018 -8.874 29.740 1.00 44.94 118 ARG A O 1
ATOM 862 N N . ARG A 1 119 ? -9.089 -6.851 29.649 1.00 44.22 119 ARG A N 1
ATOM 863 C CA . ARG A 1 119 ? -9.338 -6.279 30.964 1.00 44.22 119 ARG A CA 1
ATOM 864 C C . ARG A 1 119 ? -10.780 -5.772 30.810 1.00 44.22 119 ARG A C 1
ATOM 866 O O . ARG A 1 119 ? -11.032 -4.647 30.432 1.00 44.22 119 ARG A O 1
ATOM 873 N N . GLY A 1 120 ? -11.802 -6.613 30.964 1.00 41.16 120 GLY A N 1
ATOM 874 C CA . GLY A 1 120 ? -11.818 -7.492 32.113 1.00 41.16 120 GLY A CA 1
ATOM 875 C C . GLY A 1 120 ? -11.548 -6.605 33.322 1.00 41.16 120 GLY A C 1
ATOM 876 O O . GLY A 1 120 ? -10.767 -6.959 34.193 1.00 41.16 120 GLY A O 1
ATOM 877 N N . TYR A 1 121 ? -12.161 -5.414 33.350 1.00 45.22 121 TYR A N 1
ATOM 878 C CA . TYR A 1 121 ? -12.796 -4.965 34.566 1.00 45.22 121 TYR A CA 1
ATOM 879 C C . TYR A 1 121 ? -13.712 -6.119 34.981 1.00 45.22 121 TYR A C 1
ATOM 881 O O . TYR A 1 121 ? -14.904 -6.143 34.688 1.00 45.22 121 TYR A O 1
ATOM 889 N N . ALA A 1 122 ? -13.114 -7.119 35.631 1.00 41.41 122 ALA A N 1
ATOM 890 C CA . ALA A 1 122 ? -13.727 -7.722 36.778 1.00 41.41 122 ALA A CA 1
ATOM 891 C C . ALA A 1 122 ? -14.007 -6.530 37.689 1.00 41.41 122 ALA A C 1
ATOM 893 O O . ALA A 1 122 ? -13.177 -6.111 38.494 1.00 41.41 122 ALA A O 1
ATOM 894 N N . TYR A 1 123 ? -15.179 -5.929 37.502 1.00 40.38 123 TYR A N 1
ATOM 895 C CA . TYR A 1 123 ? -15.895 -5.469 38.657 1.00 40.38 123 TYR A CA 1
ATOM 896 C C . TYR A 1 123 ? -16.011 -6.745 39.502 1.00 40.38 123 TYR A C 1
ATOM 898 O O . TYR A 1 123 ? -16.835 -7.622 39.266 1.00 40.38 123 TYR A O 1
ATOM 906 N N . ASN A 1 124 ? -15.098 -6.913 40.457 1.00 45.69 124 ASN A N 1
ATOM 907 C CA . ASN A 1 124 ? -15.538 -7.486 41.707 1.00 45.69 124 ASN A CA 1
ATOM 908 C C . ASN A 1 124 ? -16.594 -6.482 42.143 1.00 45.69 124 ASN A C 1
ATOM 910 O O . ASN A 1 124 ? -16.267 -5.413 42.657 1.00 45.69 124 ASN A O 1
ATOM 914 N N . GLY A 1 125 ? -17.851 -6.758 41.784 1.00 41.00 125 GLY A N 1
ATOM 915 C CA . GLY A 1 125 ? -18.959 -6.176 42.500 1.00 41.00 125 GLY A CA 1
ATOM 916 C C . GLY A 1 125 ? -18.624 -6.479 43.942 1.00 41.00 125 GLY A C 1
ATOM 917 O O . GLY A 1 125 ? -18.599 -7.645 44.329 1.00 41.00 125 GLY A O 1
ATOM 918 N N . ALA A 1 126 ? -18.233 -5.450 44.692 1.00 41.56 126 ALA A N 1
ATOM 919 C CA . ALA A 1 126 ? -18.297 -5.528 46.127 1.00 41.56 126 ALA A CA 1
ATOM 920 C C . ALA A 1 126 ? -19.742 -5.93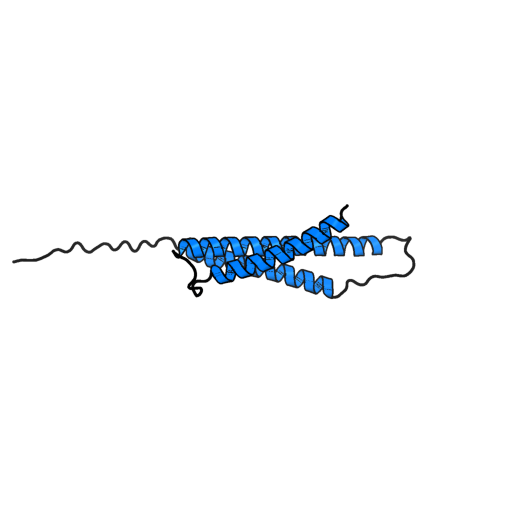4 46.379 1.00 41.56 126 ALA A C 1
ATOM 922 O O . ALA A 1 126 ? -20.661 -5.164 46.091 1.00 41.56 126 ALA A O 1
ATOM 923 N N . THR A 1 127 ? -19.923 -7.203 46.743 1.00 46.44 127 THR A N 1
ATOM 924 C CA . THR A 1 127 ? -21.195 -7.760 47.151 1.00 46.44 127 THR A CA 1
ATOM 925 C C . THR A 1 127 ? -21.794 -6.738 48.089 1.00 46.44 127 THR A C 1
ATOM 927 O O . THR A 1 127 ? -21.213 -6.417 49.126 1.00 46.44 127 THR A O 1
ATOM 930 N N . SER A 1 128 ? -22.902 -6.152 47.658 1.00 49.16 128 SER A N 1
ATOM 931 C CA . SER A 1 128 ? -23.718 -5.282 48.472 1.00 49.16 128 SER A CA 1
ATOM 932 C C . SER A 1 128 ? -24.116 -6.072 49.713 1.00 49.16 128 SER A C 1
ATOM 934 O O . SER A 1 128 ? -25.074 -6.844 49.678 1.00 49.16 128 SER A O 1
ATOM 936 N N . VAL A 1 129 ? -23.381 -5.896 50.811 1.00 45.50 129 VAL A N 1
ATOM 937 C CA . VAL A 1 129 ? -23.912 -6.157 52.146 1.00 45.50 129 VAL A CA 1
ATOM 938 C C . VAL A 1 129 ? -24.872 -5.017 52.446 1.00 45.50 129 VAL A C 1
ATOM 940 O O . VAL A 1 129 ? -24.544 -3.963 52.982 1.00 45.50 129 VAL A O 1
ATOM 943 N N . MET A 1 130 ? -26.079 -5.222 51.943 1.00 41.06 130 MET A N 1
ATOM 944 C CA . MET A 1 130 ? -27.255 -4.445 52.243 1.00 41.06 130 MET A CA 1
ATOM 945 C C . MET A 1 130 ? -27.626 -4.696 53.712 1.00 41.06 130 MET A C 1
ATOM 947 O O . MET A 1 130 ? -28.024 -5.796 54.062 1.00 41.06 130 MET A O 1
ATOM 951 N N . SER A 1 131 ? -27.519 -3.637 54.517 1.00 40.88 131 SER A N 1
ATOM 952 C CA . SER A 1 131 ? -28.462 -3.243 55.575 1.00 40.88 131 SER A CA 1
ATOM 953 C C . SER A 1 131 ? -28.662 -4.106 56.841 1.00 40.88 131 SER A C 1
ATOM 955 O O . SER A 1 131 ? -29.011 -5.278 56.790 1.00 40.88 131 SER A O 1
ATOM 957 N N . SER A 1 132 ? -28.690 -3.373 57.965 1.00 43.66 132 SER A N 1
ATOM 958 C CA . SER A 1 132 ? -29.558 -3.553 59.146 1.00 43.66 132 SER A CA 1
ATOM 959 C C . SER A 1 132 ? -29.072 -4.447 60.296 1.00 43.66 132 SER A C 1
ATOM 961 O O . SER A 1 132 ? -29.357 -5.641 60.339 1.00 43.66 132 SER A O 1
ATOM 963 N N . ARG A 1 133 ? -28.457 -3.835 61.317 1.00 38.09 133 ARG A N 1
ATOM 964 C CA . ARG A 1 133 ? -29.093 -3.505 62.610 1.00 38.09 133 ARG A CA 1
ATOM 965 C C . ARG A 1 133 ? -28.135 -2.744 63.519 1.00 38.09 133 ARG A C 1
ATOM 967 O O . ARG A 1 133 ? -26.929 -3.057 63.479 1.00 38.09 133 ARG A O 1
#

Organism: Gavia stellata (NCBI:txid37040)

Foldseek 3Di:
DVVVVLVVLLVVLVVLLVVLVVLLVQLDPPNPPD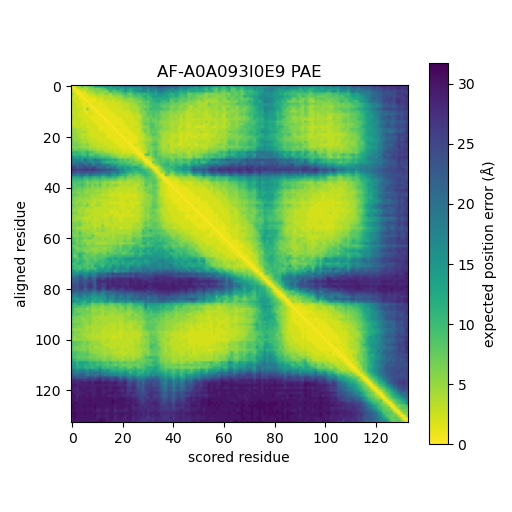DDNVVSLVSLLVSLVSLLSSLVSLLVSLVVVVVVLVVVVPDPPDPDDNPDPDVVSVVSNVVSVVSNVVSVVSNVVSVVVPVPPPPPPPPPVPPPPDDDD

Secondary structure (DSSP, 8-state):
-HHHHHHHHHHHHHHHHHHHHHHHHHHSTT--SSS-HHHHHHHHHHHHHHHHHHHHHHHHHHHHHHHHHHHHHH-TT--S------HHHHHHHHHHHHHHHHHHHHHHHHHHHHHS-----------------